Protein AF-A0A0L6W5E7-F1 (afdb_monomer_lite)

Structure (mmCIF, N/CA/C/O backbone):
data_AF-A0A0L6W5E7-F1
#
_entry.id   AF-A0A0L6W5E7-F1
#
loop_
_atom_site.group_PDB
_atom_site.id
_atom_site.type_symbol
_atom_site.label_atom_id
_atom_site.label_alt_id
_atom_site.label_comp_id
_atom_site.label_asym_id
_atom_site.label_entity_id
_atom_site.label_seq_id
_atom_site.pdbx_PDB_ins_code
_atom_site.Cartn_x
_atom_site.Cartn_y
_atom_site.Cartn_z
_atom_site.occupancy
_atom_site.B_iso_or_equiv
_atom_site.auth_seq_id
_atom_site.auth_comp_id
_atom_site.auth_asym_id
_atom_site.auth_atom_id
_atom_site.pdbx_PDB_model_num
ATOM 1 N N . MET A 1 1 ? 9.679 -24.134 -1.966 1.00 42.97 1 MET A N 1
ATOM 2 C CA . MET A 1 1 ? 9.855 -22.824 -1.302 1.00 42.97 1 MET A CA 1
ATOM 3 C C . MET A 1 1 ? 8.499 -22.122 -1.242 1.00 42.97 1 MET A C 1
ATOM 5 O O . MET A 1 1 ? 8.095 -21.576 -2.251 1.00 42.97 1 MET A O 1
ATOM 9 N N . GLY A 1 2 ? 7.746 -22.215 -0.135 1.00 52.44 2 GLY A N 1
ATOM 10 C CA . GLY A 1 2 ? 6.370 -21.665 -0.060 1.00 52.44 2 GLY A CA 1
ATOM 11 C C . GLY A 1 2 ? 5.894 -21.210 1.331 1.00 52.44 2 GLY A C 1
ATOM 12 O O . GLY A 1 2 ? 4.755 -20.776 1.482 1.00 52.44 2 GLY A O 1
ATOM 13 N N . GLY A 1 3 ? 6.754 -21.292 2.354 1.00 56.97 3 GLY A N 1
ATOM 14 C CA . GLY A 1 3 ? 6.397 -20.940 3.734 1.00 56.97 3 GLY A CA 1
ATOM 15 C C . GLY A 1 3 ? 6.158 -19.439 3.934 1.00 56.97 3 GLY A C 1
ATOM 16 O O . GLY A 1 3 ? 5.078 -19.053 4.375 1.00 56.97 3 GLY A O 1
ATOM 17 N N . CYS A 1 4 ? 7.115 -18.586 3.538 1.00 61.72 4 CYS A N 1
ATOM 18 C CA . CYS A 1 4 ? 7.009 -17.130 3.724 1.00 61.72 4 CYS A CA 1
ATOM 19 C C . CYS A 1 4 ? 5.818 -16.506 2.979 1.00 61.72 4 CYS A C 1
ATOM 21 O O . CYS A 1 4 ? 5.127 -15.663 3.543 1.00 61.72 4 CYS A O 1
ATOM 23 N N . GLN A 1 5 ? 5.495 -16.984 1.770 1.00 65.00 5 GLN A N 1
ATOM 24 C CA . GLN A 1 5 ? 4.335 -16.492 1.011 1.00 65.00 5 GLN A CA 1
ATOM 25 C C . GLN A 1 5 ? 3.004 -16.726 1.744 1.00 65.00 5 GLN A C 1
ATOM 27 O O . GLN A 1 5 ? 2.083 -15.918 1.642 1.00 65.00 5 GLN A O 1
ATOM 32 N N . THR A 1 6 ? 2.896 -17.808 2.521 1.00 78.12 6 THR A N 1
ATOM 33 C CA . THR A 1 6 ? 1.673 -18.113 3.278 1.00 78.12 6 THR A CA 1
ATOM 34 C C . THR A 1 6 ? 1.488 -17.152 4.459 1.00 78.12 6 THR A C 1
ATOM 36 O O . THR A 1 6 ? 0.363 -16.731 4.737 1.00 78.12 6 THR A O 1
ATOM 39 N N . LEU A 1 7 ? 2.583 -16.760 5.123 1.00 84.81 7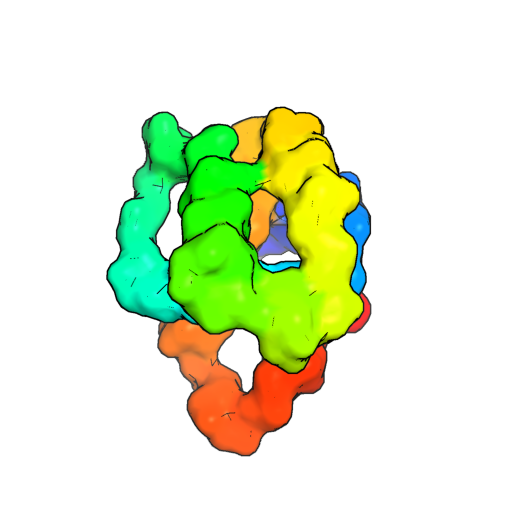 LEU A N 1
ATOM 40 C CA . LEU A 1 7 ? 2.565 -15.798 6.231 1.00 84.81 7 LEU A CA 1
ATOM 41 C C . LEU A 1 7 ? 2.212 -14.386 5.748 1.00 84.81 7 LEU A C 1
ATOM 43 O O . LEU A 1 7 ? 1.305 -13.770 6.305 1.00 84.81 7 LEU A O 1
ATOM 47 N N . TYR A 1 8 ? 2.843 -13.913 4.670 1.00 90.00 8 TYR A N 1
ATOM 48 C CA . TYR A 1 8 ? 2.540 -12.597 4.095 1.00 90.00 8 TYR A CA 1
ATOM 49 C C . TYR A 1 8 ? 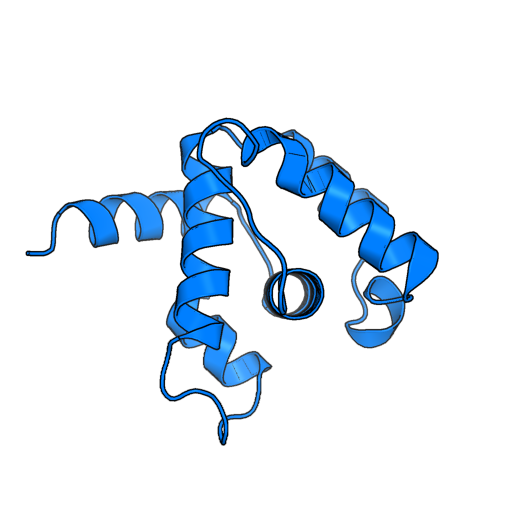1.120 -12.515 3.545 1.00 90.00 8 TYR A C 1
ATOM 51 O O . TYR A 1 8 ? 0.424 -11.534 3.791 1.00 90.00 8 TYR A O 1
ATOM 59 N N . ARG A 1 9 ? 0.611 -13.580 2.915 1.00 89.06 9 ARG A N 1
ATOM 60 C CA . ARG A 1 9 ? -0.793 -13.622 2.486 1.00 89.06 9 ARG A CA 1
ATOM 61 C C . ARG A 1 9 ? -1.771 -13.488 3.657 1.00 89.06 9 ARG A C 1
ATOM 63 O O . ARG A 1 9 ? -2.813 -12.852 3.518 1.00 89.06 9 ARG A O 1
ATOM 70 N N . ARG A 1 10 ? -1.465 -14.091 4.811 1.00 91.75 10 ARG A N 1
ATOM 71 C CA . ARG A 1 10 ? -2.285 -13.934 6.020 1.00 91.75 10 ARG A CA 1
ATOM 72 C C . ARG A 1 10 ? -2.193 -12.512 6.576 1.00 91.75 10 ARG A C 1
ATOM 74 O O . ARG A 1 10 ? -3.228 -11.960 6.937 1.00 91.75 10 ARG A O 1
ATOM 81 N N . ALA A 1 11 ? -0.994 -11.935 6.625 1.00 94.62 11 ALA A N 1
ATOM 82 C CA . ALA A 1 11 ? -0.773 -10.572 7.101 1.00 94.62 11 ALA A CA 1
ATOM 83 C C . ALA A 1 11 ? -1.503 -9.532 6.228 1.00 94.62 11 ALA A C 1
ATOM 85 O O . ALA A 1 11 ? -2.214 -8.691 6.771 1.00 94.62 11 ALA A O 1
ATOM 86 N N . LEU A 1 12 ? -1.446 -9.667 4.896 1.00 94.19 12 LEU A N 1
ATOM 87 C CA . LEU A 1 12 ? -2.186 -8.827 3.941 1.00 94.19 12 LEU A CA 1
ATOM 88 C C . LEU A 1 12 ? -3.697 -8.867 4.175 1.00 94.19 12 LEU A C 1
ATOM 90 O O . LEU A 1 12 ? -4.342 -7.827 4.258 1.00 94.19 12 LEU A O 1
ATOM 94 N N . LYS A 1 13 ? -4.269 -10.064 4.364 1.00 93.38 13 LYS A N 1
ATOM 95 C CA . LYS A 1 13 ? -5.699 -10.196 4.684 1.00 93.38 13 LYS A CA 1
ATOM 96 C C . LYS A 1 13 ? -6.082 -9.485 5.981 1.00 93.38 13 LYS A C 1
ATOM 98 O O . LYS A 1 13 ? -7.180 -8.952 6.078 1.00 93.38 13 LYS A O 1
ATOM 103 N N . GLN A 1 14 ? -5.199 -9.495 6.978 1.00 94.50 14 GLN A N 1
ATOM 104 C CA . GLN A 1 14 ? -5.428 -8.815 8.253 1.00 94.50 14 GLN A CA 1
ATOM 105 C C . GLN A 1 14 ? -5.234 -7.297 8.166 1.00 94.50 14 GLN A C 1
ATOM 107 O O . GLN A 1 14 ? -5.790 -6.592 8.999 1.00 94.50 14 GLN A O 1
ATOM 112 N N . ALA A 1 15 ? -4.483 -6.801 7.177 1.00 94.38 15 ALA A N 1
ATOM 113 C CA . ALA A 1 15 ? -4.338 -5.368 6.931 1.00 94.38 15 ALA A CA 1
ATOM 114 C C . ALA A 1 15 ? -5.649 -4.721 6.445 1.00 94.38 15 ALA A C 1
ATOM 116 O O . ALA A 1 15 ? -5.821 -3.518 6.600 1.00 94.38 15 ALA A O 1
ATOM 117 N N . GLY A 1 16 ? -6.591 -5.503 5.896 1.00 95.12 16 GLY A N 1
ATOM 118 C CA . GLY A 1 16 ? -7.936 -5.015 5.567 1.00 95.12 16 GLY A CA 1
ATOM 119 C C . GLY A 1 16 ? -7.945 -3.907 4.510 1.00 95.12 16 GLY A C 1
ATOM 120 O O . GLY A 1 16 ? -8.710 -2.944 4.628 1.00 95.12 16 GLY A O 1
ATOM 121 N N . LEU A 1 17 ? -7.063 -4.021 3.513 1.00 97.50 17 LEU A N 1
ATOM 122 C CA . LEU A 1 17 ? -6.975 -3.070 2.408 1.00 97.50 17 LEU A CA 1
ATOM 123 C C . LEU A 1 17 ? -8.103 -3.290 1.397 1.00 97.50 17 LEU A C 1
ATOM 125 O O . LEU A 1 17 ? -8.481 -4.427 1.110 1.00 97.50 17 LEU A O 1
ATOM 129 N N . THR A 1 18 ? -8.620 -2.205 0.834 1.00 98.06 18 THR A N 1
ATOM 130 C CA . THR A 1 18 ? -9.498 -2.257 -0.339 1.00 98.06 18 THR A CA 1
ATOM 131 C C . THR A 1 18 ? -8.674 -2.332 -1.627 1.00 98.06 18 THR A C 1
ATOM 133 O O . THR A 1 18 ? -7.458 -2.138 -1.628 1.00 98.06 18 THR A O 1
ATOM 136 N N . VAL A 1 19 ? -9.337 -2.608 -2.754 1.00 98.06 19 VAL A N 1
ATOM 137 C CA . VAL A 1 19 ? -8.680 -2.612 -4.073 1.00 98.06 19 VAL A CA 1
ATOM 138 C C . VAL A 1 19 ? -8.135 -1.224 -4.423 1.00 98.06 19 VAL A C 1
ATOM 140 O O . VAL A 1 19 ? -7.028 -1.133 -4.943 1.00 98.06 19 VAL A O 1
ATOM 143 N N . ASP A 1 20 ? -8.877 -0.157 -4.116 1.00 98.44 20 ASP A N 1
ATOM 144 C CA . ASP A 1 20 ? -8.455 1.225 -4.382 1.00 98.44 20 ASP A CA 1
ATOM 145 C C . ASP A 1 20 ? -7.239 1.622 -3.542 1.00 98.44 20 ASP A C 1
ATOM 147 O O . ASP A 1 20 ? -6.270 2.165 -4.069 1.00 98.44 20 ASP A O 1
ATOM 151 N N . GLU A 1 21 ? -7.244 1.269 -2.254 1.00 98.50 21 GLU A N 1
ATOM 152 C CA . GLU A 1 21 ? -6.102 1.492 -1.362 1.00 98.50 21 GLU A CA 1
ATOM 153 C C . GLU A 1 21 ? -4.865 0.719 -1.836 1.00 98.50 21 GLU A C 1
ATOM 155 O O . GLU A 1 21 ? -3.762 1.260 -1.844 1.00 98.50 21 GLU A O 1
ATOM 160 N N . ALA A 1 22 ? -5.033 -0.531 -2.281 1.00 98.12 22 ALA A N 1
ATOM 161 C CA . ALA A 1 22 ? -3.935 -1.319 -2.833 1.00 98.12 22 ALA A CA 1
ATOM 162 C C . ALA A 1 22 ? -3.390 -0.724 -4.144 1.00 98.12 22 ALA A C 1
ATOM 164 O O . ALA A 1 22 ? -2.175 -0.716 -4.337 1.00 98.12 22 ALA A O 1
ATOM 165 N N . CYS A 1 23 ? -4.252 -0.192 -5.021 1.00 98.00 23 CYS A N 1
ATOM 166 C CA . CYS A 1 23 ? -3.813 0.522 -6.227 1.00 98.00 23 CYS A CA 1
ATOM 167 C C . CYS A 1 23 ? -2.990 1.762 -5.867 1.00 98.00 23 CYS A C 1
ATOM 169 O O . CYS A 1 23 ? -1.910 1.951 -6.421 1.00 98.00 23 CYS A O 1
ATOM 171 N N . LEU A 1 24 ? -3.470 2.561 -4.908 1.00 98.38 24 LEU A N 1
ATOM 172 C CA . LEU A 1 24 ? -2.772 3.748 -4.418 1.00 98.38 24 LEU A CA 1
ATOM 173 C C . LEU A 1 24 ? -1.393 3.394 -3.863 1.00 98.38 24 LEU A C 1
ATOM 175 O O . LEU A 1 24 ? -0.407 4.022 -4.236 1.00 98.38 24 LEU A O 1
ATOM 179 N N . ILE A 1 25 ? -1.312 2.364 -3.017 1.00 98.00 25 ILE A N 1
ATOM 180 C CA . ILE A 1 25 ? -0.046 1.907 -2.432 1.00 98.00 25 ILE A CA 1
ATOM 181 C C . ILE A 1 25 ? 0.926 1.466 -3.527 1.00 98.00 25 ILE A C 1
ATOM 183 O O . ILE A 1 25 ? 2.075 1.890 -3.529 1.00 98.00 25 ILE A O 1
ATOM 187 N N . VAL A 1 26 ? 0.486 0.637 -4.474 1.00 96.81 26 VAL A N 1
ATOM 188 C CA . VAL A 1 26 ? 1.345 0.166 -5.571 1.00 96.81 26 VAL A CA 1
ATOM 189 C C . VAL A 1 26 ? 1.888 1.326 -6.404 1.00 96.81 26 VAL A C 1
ATOM 191 O O . 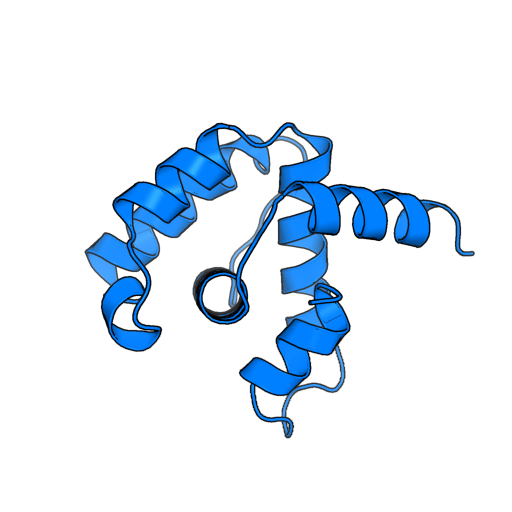VAL A 1 26 ? 3.072 1.335 -6.733 1.00 96.81 26 VAL A O 1
ATOM 194 N N . ASP A 1 27 ? 1.037 2.295 -6.725 1.00 96.56 27 ASP A N 1
ATOM 195 C CA . ASP A 1 27 ? 1.390 3.483 -7.501 1.00 96.56 27 ASP A CA 1
ATOM 196 C C . ASP A 1 27 ? 2.390 4.374 -6.745 1.00 96.56 27 ASP A C 1
ATOM 198 O O . ASP A 1 27 ? 3.421 4.748 -7.297 1.00 96.56 27 ASP A O 1
ATOM 202 N N . ALA A 1 28 ? 2.152 4.613 -5.450 1.00 97.00 28 ALA A N 1
ATOM 203 C CA . ALA A 1 28 ? 3.057 5.361 -4.575 1.00 97.00 28 ALA A CA 1
ATOM 204 C C . ALA A 1 28 ? 4.428 4.685 -4.409 1.00 97.00 28 ALA A C 1
ATOM 206 O O . ALA A 1 28 ? 5.442 5.357 -4.239 1.00 97.00 28 ALA A O 1
ATOM 207 N N . LEU A 1 29 ? 4.465 3.350 -4.435 1.00 95.62 29 LEU A N 1
ATOM 208 C CA . LEU A 1 29 ? 5.689 2.571 -4.249 1.00 95.62 29 LEU A CA 1
ATOM 209 C C . LEU A 1 29 ? 6.457 2.334 -5.557 1.00 95.62 29 LEU A C 1
ATOM 211 O O . LEU A 1 29 ? 7.492 1.663 -5.538 1.00 95.62 29 LEU A O 1
ATOM 215 N N . ASN A 1 30 ? 6.002 2.886 -6.683 1.00 91.75 30 ASN A N 1
ATOM 216 C CA . ASN A 1 30 ? 6.768 2.823 -7.918 1.00 91.75 30 ASN A CA 1
ATOM 217 C C . ASN A 1 30 ? 8.114 3.546 -7.743 1.00 91.75 30 ASN A C 1
ATOM 219 O O . ASN A 1 30 ? 8.151 4.711 -7.361 1.00 91.75 30 ASN A O 1
ATOM 223 N N . GLU A 1 31 ? 9.218 2.839 -7.991 1.00 84.44 31 GLU A N 1
ATOM 224 C CA . GLU A 1 31 ? 10.596 3.324 -7.781 1.00 84.44 31 GLU A CA 1
ATOM 225 C C . GLU A 1 31 ? 10.959 3.697 -6.325 1.00 84.44 31 GLU A C 1
ATOM 227 O O . GLU A 1 31 ? 12.030 4.251 -6.072 1.00 84.44 31 GLU A O 1
ATOM 232 N N . SER A 1 32 ? 10.124 3.338 -5.344 1.00 86.12 32 SER A N 1
ATOM 233 C CA . SER A 1 32 ? 10.440 3.496 -3.921 1.00 86.12 32 SER A CA 1
ATOM 234 C C . SER A 1 32 ? 11.261 2.319 -3.394 1.00 86.12 32 SER A C 1
ATOM 236 O O . SER A 1 32 ? 11.052 1.173 -3.787 1.00 86.12 32 SER A O 1
ATOM 238 N N . LEU A 1 33 ? 12.170 2.587 -2.454 1.00 86.88 33 LEU A N 1
ATOM 239 C CA . LEU A 1 33 ? 12.971 1.559 -1.787 1.00 86.88 33 LEU A CA 1
ATOM 240 C C . LEU A 1 33 ? 12.649 1.534 -0.297 1.00 86.88 33 LEU A C 1
ATOM 242 O O . LEU A 1 33 ? 12.915 2.501 0.415 1.00 86.88 33 LEU A O 1
ATOM 246 N N . TYR A 1 34 ? 12.126 0.404 0.169 1.00 92.88 34 TYR A N 1
ATOM 247 C CA . TYR A 1 34 ? 11.927 0.129 1.586 1.00 92.88 34 TYR A CA 1
ATOM 248 C C . TYR A 1 34 ? 12.858 -1.000 2.033 1.00 92.88 34 TYR A C 1
ATOM 250 O O . TYR A 1 34 ? 13.205 -1.904 1.278 1.00 92.88 34 TYR A O 1
ATOM 258 N N . SER A 1 35 ? 13.265 -0.946 3.293 1.00 91.50 35 SER A N 1
ATOM 259 C CA . SER A 1 35 ? 13.968 -2.014 4.000 1.00 91.50 35 SER A CA 1
ATOM 260 C C . SER A 1 35 ? 13.129 -2.474 5.191 1.00 91.50 35 SER A C 1
ATOM 262 O O . SER A 1 35 ? 12.162 -1.812 5.568 1.00 91.50 35 SER A O 1
ATOM 264 N N . ALA A 1 36 ? 13.522 -3.573 5.838 1.00 89.75 36 ALA A N 1
ATOM 265 C CA . ALA A 1 36 ? 12.880 -4.006 7.082 1.00 89.75 36 ALA A CA 1
ATOM 266 C C . ALA A 1 36 ? 12.872 -2.889 8.149 1.00 89.75 36 ALA A C 1
ATOM 268 O O . ALA A 1 36 ? 11.844 -2.647 8.774 1.00 89.75 36 ALA A O 1
ATOM 269 N N . ASP A 1 37 ? 13.967 -2.129 8.268 1.00 93.50 37 ASP A N 1
ATOM 270 C CA . ASP A 1 37 ? 14.101 -1.033 9.242 1.00 93.50 37 ASP A CA 1
ATOM 271 C C . ASP A 1 37 ? 13.200 0.177 8.944 1.00 93.50 37 ASP A C 1
ATOM 273 O O . ASP A 1 37 ? 12.951 1.003 9.820 1.00 93.50 37 ASP A O 1
ATOM 277 N N . THR A 1 38 ? 12.727 0.309 7.702 1.00 94.81 38 THR A N 1
ATOM 278 C CA . THR A 1 38 ? 11.918 1.451 7.245 1.00 94.81 38 THR A CA 1
ATOM 279 C C . THR A 1 38 ? 10.483 1.067 6.896 1.00 94.81 38 THR A C 1
ATOM 281 O O . THR A 1 38 ? 9.658 1.949 6.673 1.00 94.81 38 THR A O 1
ATOM 284 N N . ALA A 1 39 ? 10.134 -0.223 6.919 1.00 94.75 39 ALA A N 1
ATOM 285 C CA . ALA A 1 39 ? 8.791 -0.705 6.605 1.00 94.75 39 ALA A CA 1
ATOM 286 C C . ALA A 1 39 ? 7.712 -0.092 7.515 1.00 94.75 39 ALA A C 1
ATOM 288 O O . ALA A 1 39 ? 6.599 0.183 7.070 1.00 94.75 39 ALA A O 1
ATOM 289 N N . CYS A 1 40 ? 8.043 0.189 8.779 1.00 94.25 40 CYS A N 1
ATOM 290 C CA . CYS A 1 40 ? 7.139 0.858 9.718 1.00 94.25 40 CYS A CA 1
ATOM 291 C C . CYS A 1 40 ? 6.779 2.300 9.311 1.00 94.25 40 CYS A C 1
ATOM 293 O O . CYS A 1 40 ? 5.797 2.843 9.812 1.00 94.25 40 CYS A O 1
ATOM 295 N N . LEU A 1 41 ? 7.534 2.912 8.392 1.00 96.31 41 LEU A N 1
ATOM 296 C CA . LEU A 1 41 ? 7.301 4.259 7.870 1.00 96.31 41 LEU A CA 1
ATOM 297 C C . LEU A 1 41 ? 6.465 4.270 6.583 1.00 96.31 41 LEU A C 1
ATOM 299 O O . LEU A 1 41 ? 6.274 5.337 6.006 1.00 96.31 41 LEU A O 1
ATOM 303 N N . LEU A 1 42 ? 5.929 3.123 6.146 1.00 97.19 42 LEU A N 1
ATOM 304 C CA . LEU A 1 42 ? 5.065 3.028 4.961 1.00 97.19 42 LEU A CA 1
ATOM 305 C C . LEU A 1 42 ? 3.947 4.081 4.970 1.00 97.19 42 LEU A C 1
ATOM 307 O O . LEU A 1 42 ? 3.703 4.739 3.963 1.00 97.19 42 LEU A O 1
ATOM 311 N N . TRP A 1 43 ? 3.294 4.279 6.118 1.00 98.06 43 TRP A N 1
ATOM 312 C CA . TRP A 1 43 ? 2.222 5.265 6.266 1.00 98.06 43 TRP A CA 1
ATOM 313 C C . TRP A 1 43 ? 2.670 6.692 5.925 1.00 98.06 43 TRP A C 1
ATOM 315 O O . TRP A 1 43 ? 1.879 7.463 5.388 1.00 98.06 43 TRP A O 1
ATOM 325 N N . ALA A 1 44 ? 3.925 7.044 6.219 1.00 97.31 44 ALA A N 1
ATOM 326 C CA . ALA A 1 44 ? 4.456 8.378 5.974 1.00 97.31 44 ALA A CA 1
ATOM 327 C C . ALA A 1 44 ? 4.680 8.595 4.475 1.00 97.31 44 ALA A C 1
ATOM 329 O O . ALA A 1 44 ? 4.263 9.620 3.943 1.00 97.31 44 ALA A O 1
ATOM 330 N N . GLY A 1 45 ? 5.244 7.597 3.785 1.00 97.00 45 GLY A N 1
ATOM 331 C CA . GLY A 1 45 ? 5.404 7.639 2.330 1.00 97.00 45 GLY A CA 1
ATOM 332 C C . GLY A 1 45 ? 4.065 7.718 1.594 1.00 97.00 45 GLY A C 1
ATOM 333 O O . GLY A 1 45 ? 3.919 8.515 0.672 1.00 97.00 45 GLY A O 1
ATOM 334 N N . ILE A 1 46 ? 3.057 6.961 2.043 1.00 98.12 46 ILE A N 1
ATOM 335 C CA . ILE A 1 46 ? 1.699 7.044 1.484 1.00 98.12 46 ILE A CA 1
ATOM 336 C C . ILE A 1 46 ? 1.065 8.414 1.748 1.00 98.12 46 ILE A C 1
ATOM 338 O O . ILE A 1 46 ? 0.494 9.006 0.834 1.00 98.12 46 ILE A O 1
ATOM 342 N N . GLY A 1 47 ? 1.202 8.951 2.964 1.00 97.81 47 GLY A N 1
ATOM 343 C CA . GLY A 1 47 ? 0.707 10.288 3.293 1.00 97.81 47 GLY A CA 1
ATOM 344 C C . GLY A 1 47 ? 1.338 11.382 2.426 1.00 97.81 47 GLY A C 1
ATOM 345 O O . GLY A 1 47 ? 0.637 12.281 1.958 1.00 97.81 47 GLY A O 1
ATOM 346 N N . ASP A 1 48 ? 2.641 11.288 2.154 1.00 97.44 48 ASP A N 1
ATOM 347 C CA . ASP A 1 48 ? 3.323 12.213 1.249 1.00 97.44 48 ASP A CA 1
ATOM 348 C C . ASP A 1 48 ? 2.856 12.061 -0.202 1.00 97.44 48 ASP A C 1
ATOM 350 O O . ASP A 1 48 ? 2.579 13.075 -0.840 1.00 97.44 48 ASP A O 1
ATOM 354 N N . ALA A 1 49 ? 2.677 10.838 -0.703 1.00 97.50 49 ALA A N 1
ATOM 355 C CA . ALA A 1 49 ? 2.180 10.608 -2.060 1.00 97.50 49 ALA A CA 1
ATOM 356 C C . ALA A 1 49 ? 0.751 11.157 -2.260 1.00 97.50 49 ALA A C 1
ATOM 358 O O . ALA A 1 49 ? 0.444 11.772 -3.282 1.00 97.50 49 ALA A O 1
ATOM 359 N N . CYS A 1 50 ? -0.131 11.027 -1.262 1.00 97.69 50 CYS A N 1
ATOM 360 C CA . CYS A 1 50 ? -1.444 11.681 -1.295 1.00 97.69 50 CYS A CA 1
ATOM 361 C C . CYS A 1 50 ? -1.306 13.211 -1.321 1.00 97.69 50 CYS A C 1
ATOM 363 O O . CYS A 1 50 ? -1.896 13.888 -2.161 1.00 97.69 50 CYS A O 1
ATOM 365 N N . ARG A 1 51 ? -0.479 13.776 -0.435 1.00 97.56 51 ARG A N 1
ATOM 366 C CA . ARG A 1 51 ? -0.346 15.231 -0.273 1.00 97.56 51 ARG A CA 1
ATOM 367 C C . ARG A 1 51 ? 0.333 15.927 -1.454 1.00 97.56 51 ARG A C 1
ATOM 369 O O . ARG A 1 51 ? -0.049 17.048 -1.790 1.00 97.56 51 ARG A O 1
ATOM 376 N N . LEU A 1 52 ? 1.372 15.316 -2.016 1.00 96.88 52 LEU A N 1
ATOM 377 C CA . LEU A 1 52 ? 2.228 15.921 -3.039 1.00 96.88 52 LEU A CA 1
ATOM 378 C C . LEU A 1 52 ? 1.761 15.571 -4.454 1.00 96.88 52 LEU A C 1
ATOM 380 O O . LEU A 1 52 ? 1.744 16.456 -5.310 1.00 96.88 52 LEU A O 1
ATOM 384 N N . ASP A 1 53 ? 1.314 14.331 -4.671 1.00 96.69 53 ASP A N 1
ATOM 385 C CA . ASP A 1 53 ? 0.966 13.817 -6.002 1.00 96.69 53 ASP A CA 1
ATOM 386 C C . ASP A 1 53 ? -0.550 13.647 -6.210 1.00 96.69 53 ASP A C 1
ATOM 388 O O . ASP A 1 53 ? -1.007 13.442 -7.337 1.00 96.69 53 ASP A O 1
ATOM 392 N N . GLY A 1 54 ? -1.361 13.771 -5.151 1.00 97.44 54 GLY A N 1
ATOM 393 C CA . GLY A 1 54 ? -2.822 13.679 -5.233 1.00 97.44 54 GLY A CA 1
ATOM 394 C C . GLY A 1 54 ? -3.335 12.268 -5.530 1.00 97.44 54 GLY A C 1
ATOM 395 O O . GLY A 1 54 ? -4.351 12.112 -6.219 1.00 97.44 54 GLY A O 1
ATOM 396 N N . LEU A 1 55 ? -2.618 11.233 -5.074 1.00 97.88 55 LEU A N 1
ATOM 397 C CA . LEU A 1 55 ? -2.984 9.842 -5.361 1.00 97.88 55 LEU A CA 1
ATOM 398 C C . LEU A 1 55 ? -4.311 9.415 -4.719 1.00 97.88 55 LEU A C 1
ATOM 400 O O . LEU A 1 55 ? -5.023 8.588 -5.287 1.00 97.88 55 LEU A O 1
ATOM 404 N N . ASP A 1 56 ? -4.683 10.020 -3.594 1.00 98.06 56 ASP A N 1
ATOM 405 C CA . ASP A 1 56 ? -5.998 9.894 -2.961 1.00 98.06 56 ASP A CA 1
ATOM 406 C C . ASP A 1 56 ? -7.125 10.214 -3.951 1.00 98.06 56 ASP A C 1
ATOM 408 O O . ASP A 1 56 ? -8.064 9.437 -4.128 1.00 98.06 56 ASP A O 1
ATOM 412 N N . LYS A 1 57 ? -6.977 11.308 -4.703 1.00 98.19 57 LYS A N 1
ATOM 413 C CA . LYS A 1 57 ? -7.951 11.741 -5.714 1.00 98.19 57 LYS A CA 1
ATOM 414 C C . LYS A 1 57 ? -7.920 10.847 -6.942 1.00 98.19 57 LYS A C 1
ATOM 416 O O . LYS A 1 57 ? -8.975 10.547 -7.495 1.00 98.19 57 LYS A O 1
ATOM 421 N N . LYS A 1 58 ? -6.727 10.418 -7.371 1.00 97.62 58 LYS A N 1
ATOM 422 C CA . LYS A 1 58 ? -6.556 9.509 -8.517 1.00 97.62 58 LYS A CA 1
ATOM 423 C C . LYS A 1 58 ? -7.293 8.187 -8.298 1.00 97.62 58 LYS A C 1
ATOM 425 O O . LYS A 1 58 ? -7.939 7.692 -9.220 1.00 97.62 58 LYS A O 1
ATOM 430 N N . TRP A 1 59 ? -7.202 7.637 -7.089 1.00 97.88 59 TRP A N 1
ATOM 431 C CA . TRP A 1 59 ? -7.762 6.329 -6.746 1.00 97.88 59 TRP A CA 1
ATOM 432 C C . TRP A 1 59 ? -9.088 6.397 -5.985 1.00 97.88 59 TRP A C 1
ATOM 434 O O . TRP A 1 59 ? -9.685 5.353 -5.741 1.00 97.88 59 TRP A O 1
ATOM 444 N N . ASN A 1 60 ? -9.584 7.600 -5.678 1.00 97.62 60 ASN A N 1
ATOM 445 C CA . ASN A 1 60 ? -10.799 7.835 -4.896 1.00 97.62 60 ASN A CA 1
ATOM 446 C C . ASN A 1 60 ? -10.744 7.149 -3.515 1.00 97.62 60 ASN A C 1
ATOM 448 O O . ASN A 1 60 ? -11.645 6.401 -3.132 1.00 97.62 60 ASN A O 1
ATOM 452 N N . VAL A 1 61 ? -9.654 7.397 -2.788 1.00 98.31 61 VAL A N 1
ATOM 453 C CA . VAL A 1 61 ? -9.364 6.849 -1.457 1.00 98.31 61 VAL A CA 1
ATOM 454 C C . VAL A 1 61 ? -9.406 7.967 -0.417 1.00 98.31 61 VAL A C 1
ATOM 456 O O . VAL A 1 61 ? -8.950 9.074 -0.680 1.00 98.31 61 VAL A O 1
ATOM 459 N N . ASP A 1 62 ? -9.929 7.662 0.770 1.00 98.31 62 ASP A N 1
ATOM 460 C CA . ASP A 1 62 ? -9.810 8.523 1.951 1.00 98.31 62 ASP A CA 1
ATOM 461 C C . ASP A 1 62 ? -8.383 8.410 2.510 1.00 98.31 62 ASP A C 1
ATOM 463 O O . ASP A 1 62 ? -7.992 7.372 3.056 1.00 98.31 62 ASP A O 1
ATOM 467 N N . ASP A 1 63 ? -7.580 9.454 2.309 1.00 96.75 63 ASP A N 1
ATOM 468 C CA . ASP A 1 63 ? -6.167 9.477 2.675 1.00 96.75 63 ASP A CA 1
ATOM 469 C C . ASP A 1 63 ? -5.959 9.422 4.188 1.00 96.75 63 ASP A C 1
ATOM 471 O O . ASP A 1 63 ? -5.088 8.688 4.655 1.00 96.75 63 ASP A O 1
ATOM 475 N N . VAL A 1 64 ? -6.783 10.133 4.959 1.00 97.81 64 VAL A N 1
ATOM 476 C CA . VAL A 1 64 ? -6.712 10.141 6.424 1.00 97.81 64 VAL A CA 1
ATOM 477 C C . VAL A 1 64 ? -6.994 8.744 6.968 1.00 97.81 64 VAL A C 1
ATOM 479 O O . VAL A 1 64 ? -6.191 8.210 7.737 1.00 97.81 64 VAL A O 1
ATOM 482 N N . ALA A 1 65 ? -8.081 8.110 6.519 1.00 98.25 65 ALA A N 1
ATOM 483 C CA . ALA A 1 65 ? -8.438 6.765 6.958 1.00 98.25 65 ALA A CA 1
ATOM 484 C C . ALA A 1 65 ? -7.390 5.717 6.543 1.00 98.25 65 ALA A C 1
ATOM 486 O O . ALA A 1 65 ? -7.079 4.805 7.317 1.00 98.25 65 ALA A O 1
ATOM 487 N N . LEU A 1 66 ? -6.817 5.839 5.339 1.00 98.31 66 LEU A N 1
ATOM 488 C CA . LEU A 1 66 ? -5.752 4.944 4.890 1.00 98.31 66 LEU A CA 1
ATOM 489 C C . LEU A 1 66 ? -4.475 5.135 5.719 1.00 98.31 66 LEU A C 1
ATOM 491 O O . LEU A 1 66 ? -3.893 4.149 6.168 1.00 98.31 66 LEU A O 1
ATOM 495 N N . VAL A 1 67 ? -4.038 6.371 5.963 1.00 98.19 67 VAL A N 1
ATOM 496 C CA . VAL A 1 67 ? -2.829 6.644 6.756 1.00 98.19 67 VAL A CA 1
ATOM 497 C C . VAL A 1 67 ? -2.986 6.131 8.187 1.00 98.19 67 VAL A C 1
ATOM 499 O O . VAL A 1 67 ? -2.087 5.447 8.676 1.00 98.19 67 VAL A O 1
ATOM 502 N N . GLU A 1 68 ? -4.129 6.368 8.836 1.00 98.25 68 GLU A N 1
ATOM 503 C CA . GLU A 1 68 ? -4.419 5.819 10.169 1.00 98.25 68 GLU A CA 1
ATOM 504 C C . GLU A 1 68 ? -4.390 4.285 10.172 1.00 98.25 68 GLU A C 1
ATOM 506 O O . GLU A 1 68 ? -3.829 3.662 11.078 1.00 98.25 68 GLU A O 1
ATOM 511 N N . LYS A 1 69 ? -4.950 3.646 9.138 1.00 98.06 69 LYS A N 1
ATOM 512 C CA . LYS A 1 69 ? -4.890 2.189 8.974 1.0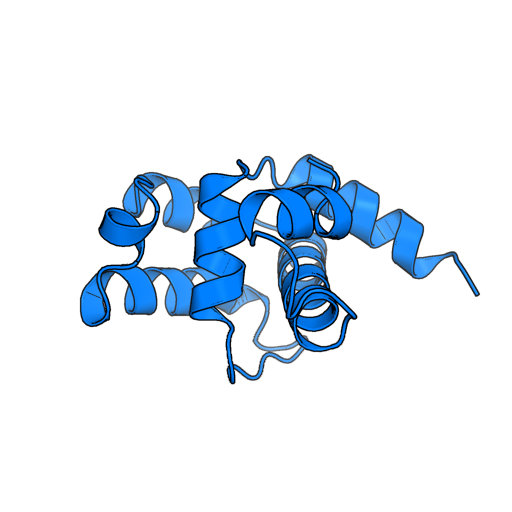0 98.06 69 LYS A CA 1
ATOM 513 C C . LYS A 1 69 ? -3.443 1.699 8.861 1.00 98.06 69 LYS A C 1
ATOM 515 O O . LYS A 1 69 ? -3.072 0.749 9.548 1.00 98.06 69 LYS A O 1
ATOM 520 N N . LEU A 1 70 ? -2.622 2.357 8.040 1.00 98.00 70 LEU A N 1
ATOM 521 C CA . LEU A 1 70 ? -1.219 1.994 7.817 1.00 98.00 70 LEU A CA 1
ATOM 522 C C . LEU A 1 70 ? -0.338 2.231 9.055 1.00 98.00 70 LEU A C 1
ATOM 524 O O . LEU A 1 70 ? 0.558 1.433 9.318 1.00 98.00 70 LEU A O 1
ATOM 528 N N . GLN A 1 71 ? -0.609 3.277 9.843 1.00 97.81 71 GLN A N 1
ATOM 529 C CA . GLN A 1 71 ? 0.073 3.542 11.119 1.00 97.81 71 GLN A CA 1
ATOM 530 C C . GLN A 1 71 ? -0.165 2.442 12.159 1.00 97.81 71 GLN A C 1
ATOM 532 O O . GLN A 1 71 ? 0.689 2.199 13.009 1.00 97.81 71 GLN A O 1
ATOM 537 N N . ASN A 1 72 ? -1.320 1.777 12.094 1.00 97.56 72 ASN A N 1
ATOM 538 C CA . ASN A 1 72 ? -1.705 0.718 13.024 1.00 97.56 72 ASN A CA 1
ATOM 539 C C . ASN A 1 72 ? -1.263 -0.687 12.578 1.00 97.56 72 ASN A C 1
ATOM 541 O O . ASN A 1 72 ? -1.527 -1.664 13.285 1.00 97.56 72 ASN A O 1
ATOM 545 N N . LEU A 1 73 ? -0.594 -0.815 11.427 1.00 97.38 73 LEU A N 1
ATOM 546 C CA . LEU A 1 73 ? -0.017 -2.086 11.005 1.00 97.38 73 LEU A CA 1
ATOM 547 C C . LEU A 1 73 ? 1.156 -2.470 11.909 1.00 97.38 73 LEU A C 1
ATOM 549 O O . LEU A 1 73 ? 1.999 -1.649 12.267 1.00 97.38 73 LEU A O 1
ATOM 553 N N . ASN A 1 74 ? 1.245 -3.756 12.243 1.00 95.69 74 ASN A N 1
ATOM 554 C CA . ASN A 1 74 ? 2.474 -4.292 12.815 1.00 95.69 74 ASN A CA 1
ATOM 555 C C . ASN A 1 74 ? 3.549 -4.478 11.732 1.00 95.69 74 ASN A C 1
ATOM 557 O O . ASN A 1 74 ? 3.264 -4.488 10.535 1.00 95.69 74 ASN A O 1
ATOM 561 N N . GLU A 1 75 ? 4.789 -4.694 12.164 1.00 93.88 75 GLU A N 1
ATOM 562 C CA . GLU A 1 75 ? 5.954 -4.819 11.281 1.00 93.88 75 GLU A CA 1
ATOM 563 C C . GLU A 1 75 ? 5.757 -5.862 10.166 1.00 93.88 75 GLU A C 1
ATOM 565 O O . GLU A 1 75 ? 6.038 -5.595 8.998 1.00 93.88 75 GLU A O 1
ATOM 570 N N . LEU A 1 76 ? 5.193 -7.031 10.500 1.00 94.56 76 LEU A N 1
ATOM 571 C CA . LEU A 1 76 ? 4.935 -8.096 9.530 1.00 94.56 76 LEU A CA 1
ATOM 572 C C . LEU A 1 76 ? 3.901 -7.680 8.477 1.00 94.56 76 LEU A C 1
ATOM 574 O O . LEU A 1 76 ? 4.028 -8.050 7.312 1.00 94.56 76 LEU A O 1
ATOM 578 N N . GLN A 1 77 ? 2.873 -6.933 8.877 1.00 96.56 77 GLN A N 1
ATOM 579 C CA . GLN A 1 77 ? 1.856 -6.428 7.959 1.00 96.56 77 GLN A CA 1
ATOM 580 C C . GLN A 1 77 ? 2.427 -5.362 7.028 1.00 96.56 77 GLN A C 1
ATOM 582 O O . GLN A 1 77 ? 2.200 -5.454 5.824 1.00 96.56 77 GLN A O 1
ATOM 587 N N . SER A 1 78 ? 3.212 -4.414 7.546 1.00 96.94 78 SER A N 1
ATOM 588 C CA . SER A 1 78 ? 3.862 -3.398 6.713 1.00 96.94 78 SER A CA 1
ATOM 589 C C . SER A 1 78 ? 4.800 -4.029 5.686 1.00 96.94 78 SER A C 1
ATOM 591 O O . SER A 1 78 ? 4.705 -3.722 4.498 1.00 96.94 78 SER A O 1
ATOM 593 N N . MET A 1 79 ? 5.635 -4.987 6.107 1.00 95.56 79 MET A N 1
ATOM 594 C CA . MET A 1 79 ? 6.495 -5.740 5.187 1.00 95.56 79 MET A CA 1
ATOM 595 C C . MET A 1 79 ? 5.691 -6.524 4.147 1.00 95.56 79 MET A C 1
ATOM 597 O O . MET A 1 79 ? 6.077 -6.557 2.985 1.00 95.56 79 MET A O 1
ATOM 601 N N . ALA A 1 80 ? 4.565 -7.133 4.529 1.00 95.94 80 ALA A N 1
ATOM 602 C CA . ALA A 1 80 ? 3.734 -7.883 3.590 1.00 95.94 80 ALA A CA 1
ATOM 603 C C . ALA A 1 80 ? 3.069 -6.982 2.533 1.00 95.94 80 ALA A C 1
ATOM 605 O O . ALA A 1 80 ? 2.923 -7.402 1.385 1.00 95.94 80 ALA A O 1
ATOM 606 N N . VAL A 1 81 ? 2.679 -5.757 2.906 1.00 97.19 81 VAL A N 1
ATOM 607 C CA . VAL A 1 81 ? 2.144 -4.744 1.980 1.00 97.19 81 VAL A CA 1
ATOM 608 C C . VAL A 1 81 ? 3.219 -4.272 1.000 1.00 97.19 81 VAL A C 1
ATOM 610 O O . VAL A 1 81 ? 2.967 -4.243 -0.203 1.00 97.19 81 VAL A O 1
ATOM 613 N N . ILE A 1 82 ? 4.423 -3.975 1.495 1.00 96.56 82 ILE A N 1
ATOM 614 C CA . ILE A 1 82 ? 5.570 -3.582 0.662 1.00 96.56 82 ILE A CA 1
ATOM 615 C C . ILE A 1 82 ? 5.954 -4.714 -0.298 1.00 96.56 82 ILE A C 1
ATOM 617 O O . ILE A 1 82 ? 6.011 -4.493 -1.503 1.00 96.56 82 ILE A O 1
ATOM 621 N N . ASP A 1 83 ? 6.113 -5.944 0.202 1.00 95.00 83 ASP A N 1
ATOM 622 C CA . ASP A 1 83 ? 6.422 -7.129 -0.614 1.00 95.00 83 ASP A CA 1
ATOM 623 C C . ASP A 1 83 ? 5.368 -7.364 -1.709 1.00 95.00 83 ASP A C 1
ATOM 625 O O . ASP A 1 83 ? 5.697 -7.743 -2.834 1.00 95.00 83 ASP A O 1
ATOM 629 N N . ALA A 1 84 ? 4.086 -7.123 -1.413 1.00 95.38 84 ALA A N 1
ATOM 630 C CA . ALA A 1 84 ? 3.036 -7.184 -2.423 1.00 95.38 84 ALA A CA 1
ATOM 631 C C . ALA A 1 84 ? 3.234 -6.124 -3.516 1.00 95.38 84 ALA A C 1
ATOM 633 O O . ALA A 1 84 ? 3.170 -6.460 -4.697 1.00 95.38 84 ALA A O 1
ATOM 634 N N . ALA A 1 85 ? 3.529 -4.876 -3.156 1.00 95.81 85 ALA A N 1
ATOM 635 C CA . ALA A 1 85 ? 3.800 -3.831 -4.139 1.00 95.81 85 ALA A CA 1
ATOM 636 C C . ALA A 1 85 ? 5.055 -4.122 -4.984 1.00 95.81 85 ALA A C 1
ATOM 638 O O . ALA A 1 85 ? 5.027 -3.982 -6.207 1.00 95.81 85 ALA A O 1
ATOM 639 N N . GLU A 1 86 ? 6.127 -4.627 -4.377 1.00 93.88 86 GLU A N 1
ATOM 640 C CA . GLU A 1 86 ? 7.336 -5.042 -5.098 1.00 93.88 86 GLU A CA 1
ATOM 641 C C . GLU A 1 86 ? 7.051 -6.192 -6.073 1.00 93.88 86 GLU A C 1
ATOM 643 O O . GLU A 1 86 ? 7.479 -6.156 -7.229 1.00 93.88 86 GLU A O 1
ATOM 648 N N . ARG A 1 87 ? 6.267 -7.198 -5.655 1.00 92.94 87 ARG A N 1
ATOM 649 C CA . ARG A 1 87 ? 5.836 -8.301 -6.532 1.00 92.94 87 ARG A CA 1
ATOM 650 C C . ARG A 1 87 ? 4.963 -7.832 -7.690 1.00 92.94 87 ARG A C 1
ATOM 652 O O . ARG A 1 87 ? 4.999 -8.463 -8.746 1.00 92.94 87 ARG A O 1
ATOM 659 N N . PHE A 1 88 ? 4.181 -6.769 -7.510 1.00 94.75 88 PHE A N 1
ATOM 660 C CA . PHE A 1 88 ? 3.445 -6.152 -8.608 1.00 94.75 88 PHE A CA 1
ATOM 661 C C . PHE A 1 88 ? 4.418 -5.579 -9.650 1.00 94.75 88 PHE A C 1
ATOM 663 O O . PHE A 1 88 ? 4.332 -5.928 -10.826 1.00 94.75 88 PHE A O 1
ATOM 670 N N . TRP A 1 89 ? 5.402 -4.778 -9.236 1.00 92.94 89 TRP A N 1
ATOM 671 C CA . TRP A 1 89 ? 6.335 -4.142 -10.177 1.00 92.94 89 TRP A CA 1
ATOM 672 C C . TRP A 1 89 ? 7.346 -5.114 -10.802 1.00 92.94 89 TRP A C 1
ATOM 674 O O . TRP A 1 89 ? 7.743 -4.942 -11.957 1.00 92.94 89 TRP A O 1
ATOM 684 N N . ALA A 1 90 ? 7.726 -6.167 -10.077 1.00 91.44 90 ALA A N 1
ATOM 685 C CA . ALA A 1 90 ? 8.597 -7.231 -10.574 1.00 91.44 90 ALA A CA 1
ATOM 686 C C . ALA A 1 90 ? 7.857 -8.299 -11.405 1.00 91.44 90 ALA A C 1
ATOM 688 O O . ALA A 1 90 ? 8.492 -9.127 -12.062 1.00 91.44 90 ALA A O 1
ATOM 689 N N . GLY A 1 91 ? 6.523 -8.328 -11.343 1.00 88.56 91 GLY A N 1
ATOM 690 C CA . GLY A 1 91 ? 5.692 -9.361 -11.952 1.00 88.56 91 GLY A CA 1
ATOM 691 C C . GLY A 1 91 ? 5.266 -9.070 -13.398 1.00 88.56 91 GLY A C 1
ATOM 692 O O . GLY A 1 91 ? 5.537 -8.002 -13.949 1.00 88.56 91 GLY A O 1
ATOM 693 N N . PRO A 1 92 ? 4.548 -10.009 -14.039 1.00 89.06 92 PRO A N 1
ATOM 694 C CA . PRO A 1 92 ? 4.082 -9.880 -15.421 1.00 89.06 92 PRO A CA 1
ATOM 695 C C . PRO A 1 92 ? 2.791 -9.043 -15.539 1.00 89.06 92 PRO A C 1
ATOM 697 O O . PRO A 1 92 ? 1.901 -9.383 -16.312 1.00 89.06 92 PRO A O 1
ATOM 700 N N . TYR A 1 93 ? 2.656 -7.964 -14.762 1.00 86.88 93 TYR A N 1
ATOM 701 C CA . TYR A 1 93 ? 1.414 -7.180 -14.670 1.00 86.88 93 TYR A CA 1
ATOM 702 C C . TYR A 1 93 ? 1.393 -5.934 -15.569 1.00 86.88 93 TYR A C 1
ATOM 704 O O . TYR A 1 93 ? 0.442 -5.165 -15.519 1.00 86.88 93 TYR A O 1
ATOM 712 N N . ARG A 1 94 ? 2.416 -5.739 -16.413 1.00 74.81 94 ARG A N 1
ATOM 713 C CA . ARG A 1 94 ? 2.586 -4.524 -17.237 1.00 74.81 94 ARG A CA 1
ATOM 714 C C . ARG A 1 94 ? 1.442 -4.258 -18.219 1.00 74.81 94 ARG A C 1
ATOM 716 O O . ARG A 1 94 ? 1.141 -3.100 -18.474 1.00 74.81 94 ARG A O 1
ATOM 723 N N . ASP A 1 95 ? 0.816 -5.314 -18.732 1.00 85.50 95 ASP A N 1
ATOM 724 C CA . ASP A 1 95 ? -0.276 -5.227 -19.713 1.00 85.50 95 ASP A CA 1
ATOM 725 C C . ASP A 1 95 ? -1.653 -5.533 -19.095 1.00 85.50 95 ASP A C 1
ATOM 727 O O . ASP A 1 95 ? -2.645 -5.687 -19.809 1.00 85.50 95 ASP A O 1
ATOM 731 N N . ILE A 1 96 ? -1.722 -5.664 -17.766 1.00 89.12 96 ILE A N 1
ATOM 732 C CA . ILE A 1 96 ? -2.953 -5.966 -17.034 1.00 89.12 96 ILE A CA 1
ATOM 733 C C . ILE A 1 96 ? -3.478 -4.667 -16.425 1.00 89.12 96 ILE A C 1
ATOM 735 O O . ILE A 1 96 ? -2.717 -3.818 -15.967 1.00 89.12 96 ILE A O 1
ATOM 739 N N . GLU A 1 97 ? -4.799 -4.509 -16.410 1.00 93.06 97 GLU A N 1
ATOM 740 C CA . GLU A 1 97 ? -5.429 -3.415 -15.681 1.00 93.06 97 GLU A CA 1
ATOM 741 C C . GLU A 1 97 ? -5.063 -3.515 -14.187 1.00 93.06 97 GLU A C 1
ATOM 743 O O . GLU A 1 97 ? -5.108 -4.585 -13.575 1.00 93.06 97 GLU A O 1
ATOM 748 N N . ILE A 1 98 ? -4.632 -2.395 -13.608 1.00 94.12 98 ILE A N 1
ATOM 749 C CA . ILE A 1 98 ? -4.010 -2.367 -12.282 1.00 94.12 98 ILE A CA 1
ATOM 750 C C . ILE A 1 98 ? -4.924 -2.904 -11.179 1.00 94.12 98 ILE A C 1
ATOM 752 O O . ILE A 1 98 ? -4.436 -3.646 -10.330 1.00 94.12 98 ILE A O 1
ATOM 756 N N . ARG A 1 99 ? -6.236 -2.631 -11.205 1.00 96.00 99 ARG A N 1
ATOM 757 C CA . ARG A 1 99 ? -7.186 -3.149 -10.204 1.00 96.00 99 ARG A CA 1
ATOM 758 C C . ARG A 1 99 ? -7.262 -4.672 -10.249 1.00 96.00 99 ARG A C 1
ATOM 760 O O . ARG A 1 99 ? -7.308 -5.312 -9.199 1.00 96.00 99 ARG A O 1
ATOM 767 N N . GLU A 1 100 ? -7.237 -5.270 -11.435 1.00 95.31 100 GLU A N 1
ATOM 768 C CA . GLU A 1 100 ? -7.197 -6.730 -11.582 1.00 95.31 100 GLU A CA 1
ATOM 769 C C . GLU A 1 100 ? -5.863 -7.331 -11.131 1.00 95.31 100 GLU A C 1
ATOM 771 O O . GLU A 1 100 ? -5.833 -8.379 -10.478 1.00 95.31 100 GLU A O 1
ATOM 776 N N . ALA A 1 101 ? -4.751 -6.660 -11.419 1.00 94.81 101 ALA A N 1
ATOM 777 C CA . ALA A 1 101 ? -3.437 -7.101 -10.975 1.00 94.81 101 ALA A CA 1
ATOM 778 C C . ALA A 1 101 ? -3.276 -7.010 -9.444 1.00 94.81 101 ALA A C 1
ATOM 780 O O . ALA A 1 101 ? -2.815 -7.973 -8.824 1.00 94.81 101 ALA A O 1
ATOM 781 N N . VAL A 1 102 ? -3.718 -5.926 -8.792 1.00 95.81 102 VAL A N 1
ATOM 782 C CA . VAL A 1 102 ? -3.615 -5.819 -7.324 1.00 95.81 102 VAL A CA 1
ATOM 783 C C . VAL A 1 102 ? -4.493 -6.838 -6.604 1.00 95.81 102 VAL A C 1
ATOM 785 O O . VAL A 1 102 ? -4.043 -7.395 -5.606 1.00 95.81 102 VAL A O 1
ATOM 788 N N . LYS A 1 103 ? -5.682 -7.187 -7.123 1.00 95.31 103 LYS A N 1
ATOM 789 C CA . LYS A 1 103 ? -6.501 -8.276 -6.552 1.00 95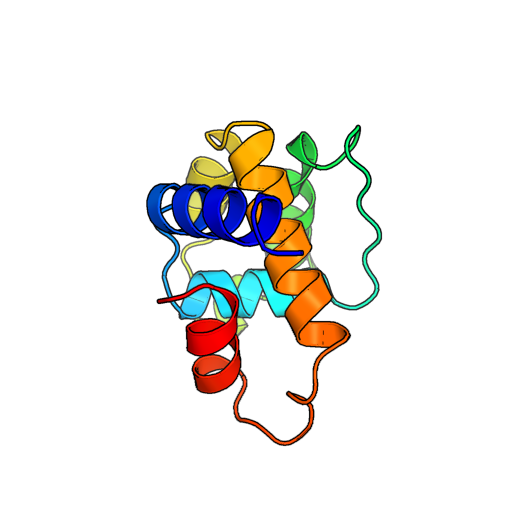.31 103 LYS A CA 1
ATOM 790 C C . LYS A 1 103 ? -5.725 -9.588 -6.490 1.00 95.31 103 LYS A C 1
ATOM 792 O O . LYS A 1 103 ? -5.744 -10.276 -5.470 1.00 95.31 103 LYS A O 1
ATOM 797 N N . GLN A 1 104 ? -4.979 -9.913 -7.546 1.00 92.81 104 GLN A N 1
ATOM 798 C CA . GLN A 1 104 ? -4.164 -11.128 -7.590 1.00 92.81 104 GLN A CA 1
ATOM 799 C C . GLN A 1 104 ? -2.998 -11.075 -6.597 1.00 92.81 104 GLN A C 1
ATOM 801 O O . GLN A 1 104 ? -2.762 -12.039 -5.864 1.00 92.81 104 GLN A O 1
ATOM 806 N N . VAL A 1 105 ? -2.281 -9.951 -6.552 1.00 93.38 105 VAL A N 1
ATOM 807 C CA . VAL A 1 105 ? -1.048 -9.818 -5.763 1.00 93.38 105 VAL A CA 1
ATOM 808 C C . VAL A 1 105 ? -1.323 -9.668 -4.262 1.00 93.38 105 VAL A C 1
ATOM 810 O O . VAL A 1 105 ? -0.600 -10.262 -3.450 1.00 93.38 105 VAL A O 1
ATOM 813 N N . PHE A 1 106 ? -2.377 -8.927 -3.904 1.00 94.50 106 PHE A N 1
ATOM 814 C CA . PHE A 1 106 ? -2.814 -8.673 -2.527 1.00 94.50 106 PHE A CA 1
ATOM 815 C C . PHE A 1 106 ? -3.813 -9.726 -2.017 1.00 94.50 106 PHE A C 1
ATOM 817 O O . PHE A 1 106 ? -3.966 -9.898 -0.808 1.00 94.50 106 PHE A O 1
ATOM 824 N N . GLY A 1 107 ? -4.441 -10.491 -2.916 1.00 91.94 107 GLY A N 1
ATOM 825 C CA . GLY A 1 107 ? -5.418 -11.524 -2.572 1.00 91.94 107 GLY A CA 1
ATOM 826 C C . GLY A 1 107 ? -6.753 -10.959 -2.083 1.00 91.94 107 GLY A C 1
ATOM 827 O O . GLY A 1 107 ? -7.289 -11.492 -1.103 1.00 91.94 107 GLY A O 1
ATOM 828 N N . LEU A 1 108 ? -7.224 -9.899 -2.750 1.00 89.88 108 LEU A N 1
ATOM 829 C CA . LEU A 1 108 ? -8.460 -9.152 -2.480 1.00 89.88 108 LEU A CA 1
ATOM 830 C C . LEU A 1 108 ? -9.631 -9.633 -3.344 1.00 89.88 108 LEU A C 1
ATOM 832 O O . LEU A 1 108 ? -9.384 -10.036 -4.504 1.00 89.88 108 LEU A O 1
#

Radius of gyration: 12.73 Å; chains: 1; bounding box: 25×39×33 Å

Foldseek 3Di:
DCDLVVLLLVLLVVLVDDLLLLLLLLVLCVVPDDDLVCLLVSLVSSLCCCVPVVSCVVSVHDNVVSSVSSNPRDSSSSVSSSVLSVCLVVDPCPPPDSSVSSCVSSVD

pLD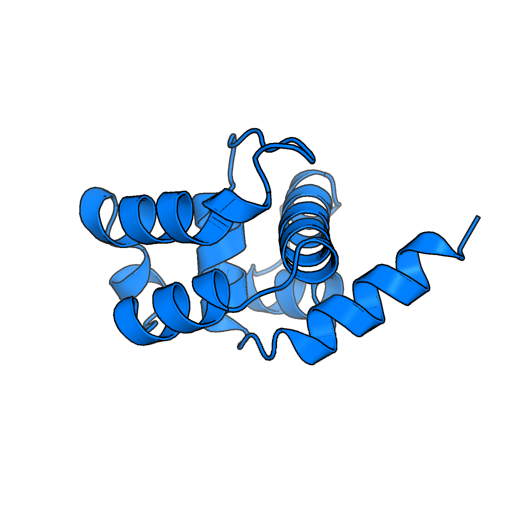DT: mean 92.85, std 9.31, range [42.97, 98.5]

Secondary structure (DSSP, 8-state):
--HHHHHHHHHHHHHT--HHHHHHHHHHTTT----TTTGGGHHHHHHHHHHHH-HHHHHT--HHHHHHHHHT--HHHHHHHHHHHHHHHHTT-TTS-HHHHHHHHHT-

Sequence (108 aa):
MGGCQTLYRRALKQAGLTVDEACLIVDALNESLYSADTACLLWAGIGDACRLDGLDKKWNVDDVALVEKLQNLNELQSMAVIDAAERFWAGPYRDIEIREAVKQVFGL

Organism: NCBI:txid281456